Protein AF-A0A497FKE6-F1 (afdb_monomer_lite)

Foldseek 3Di:
DDDDDDPDDPDDPVVVVVVVVVVVVVPDPPDVDPLDVVLLVVLLVCQVVVFDDDPQKGKDWPVVSVVRDDPVSNVVSVVVLVVVQWDWDDDPTIIITHHDD

Radius of gyration: 17.53 Å; chains: 1; bounding box: 32×40×49 Å

Secondary structure (DSSP, 8-state):
-----------SHHHHHHHHHHHHHTTS--------HHHHHHHHHHHHHHSEEETTEEEEEHHHHHHHS-HHHHHHHHHHHHHTTEEEEE-SSEEEEEE--

pLDDT: mean 71.23, std 16.11, range [37.22, 88.56]

Sequence (101 aa):
MIKRYGVRGLSRGINELLRKALFELEKSPRRRVKINEGEIQKCIDFIFNIGSRLNDNIRIEKTELRAVFDDEVVKIALDRLRALNYTIRETKDFYYIIMRD

Structure (mmCIF, N/CA/C/O backbone):
data_AF-A0A497FKE6-F1
#
_entry.id   AF-A0A497FKE6-F1
#
loop_
_atom_site.group_PDB
_atom_site.id
_atom_site.type_symbol
_atom_site.label_atom_id
_atom_site.label_alt_id
_atom_site.label_comp_id
_atom_site.label_asym_id
_atom_site.label_entity_id
_atom_site.label_seq_id
_atom_site.pdbx_PDB_ins_code
_atom_site.Cartn_x
_atom_site.Cartn_y
_atom_site.Cartn_z
_atom_site.occupancy
_atom_site.B_iso_or_equiv
_atom_site.auth_seq_id
_atom_site.auth_comp_id
_atom_site.auth_asym_id
_atom_site.auth_atom_id
_atom_site.pdbx_PDB_model_num
ATOM 1 N N . MET A 1 1 ? 17.724 27.122 -28.213 1.00 37.22 1 MET A N 1
ATOM 2 C CA . MET A 1 1 ? 18.453 27.326 -26.940 1.00 37.22 1 MET A CA 1
ATOM 3 C C . MET A 1 1 ? 17.438 27.741 -25.876 1.00 37.22 1 MET A C 1
ATOM 5 O O . MET A 1 1 ? 17.076 28.907 -25.826 1.00 37.22 1 MET A O 1
ATOM 9 N N . ILE A 1 2 ? 16.882 26.800 -25.103 1.00 39.69 2 ILE A N 1
ATOM 10 C CA . ILE A 1 2 ? 15.849 27.105 -24.093 1.00 39.69 2 ILE A CA 1
ATOM 11 C C . ILE A 1 2 ? 16.519 27.122 -22.715 1.00 39.69 2 ILE A C 1
ATOM 13 O O . ILE A 1 2 ? 17.081 26.120 -22.273 1.00 39.69 2 ILE A O 1
ATOM 17 N N . LYS A 1 3 ? 16.520 28.300 -22.081 1.00 38.75 3 LYS A N 1
ATOM 18 C CA . LYS A 1 3 ? 17.117 28.574 -20.767 1.00 38.75 3 LYS A CA 1
ATOM 19 C C . LYS A 1 3 ? 16.278 27.929 -19.656 1.00 38.75 3 LYS A C 1
ATOM 21 O O . LYS A 1 3 ? 15.069 28.126 -19.595 1.00 38.75 3 LYS A O 1
ATOM 26 N N . ARG A 1 4 ? 16.943 27.190 -18.760 1.00 48.16 4 ARG A N 1
ATOM 27 C CA . ARG A 1 4 ? 16.384 26.671 -17.502 1.00 48.16 4 ARG A CA 1
ATOM 28 C C . ARG A 1 4 ? 16.206 27.826 -16.512 1.00 48.16 4 ARG A C 1
ATOM 30 O O . ARG A 1 4 ? 17.198 28.421 -16.100 1.00 48.16 4 ARG A O 1
ATOM 37 N N . TYR A 1 5 ? 14.972 28.102 -16.101 1.00 50.19 5 TYR A N 1
ATOM 38 C CA . TYR A 1 5 ? 14.695 28.902 -14.908 1.00 50.19 5 TYR A CA 1
ATOM 39 C C . TYR A 1 5 ? 14.554 27.952 -13.718 1.00 50.19 5 TYR A C 1
ATOM 41 O O . TYR A 1 5 ? 13.605 27.178 -13.629 1.00 50.19 5 TYR A O 1
ATOM 49 N N . GLY A 1 6 ? 15.550 27.972 -12.831 1.00 49.84 6 GLY A N 1
ATOM 50 C CA . GLY A 1 6 ? 15.482 27.294 -11.543 1.00 49.84 6 GLY A CA 1
ATOM 51 C C . GLY A 1 6 ? 14.546 28.050 -10.606 1.00 49.84 6 GLY A C 1
ATOM 52 O O . GLY A 1 6 ? 14.780 29.220 -10.311 1.00 49.84 6 GLY A O 1
ATOM 53 N N . VAL A 1 7 ? 13.505 27.379 -10.116 1.00 51.91 7 VAL A N 1
ATOM 54 C CA . VAL A 1 7 ? 12.614 27.923 -9.086 1.00 51.91 7 VAL A CA 1
ATOM 55 C C . VAL A 1 7 ? 13.238 27.644 -7.716 1.00 51.91 7 VAL A C 1
ATOM 57 O O . VAL A 1 7 ? 12.968 26.640 -7.066 1.00 51.91 7 VAL A O 1
ATOM 60 N N . ARG A 1 8 ? 14.139 28.536 -7.293 1.00 54.16 8 ARG A N 1
ATOM 61 C CA . ARG A 1 8 ? 14.553 28.704 -5.892 1.00 54.16 8 ARG A CA 1
ATOM 62 C C . ARG A 1 8 ? 13.574 29.691 -5.254 1.00 54.16 8 ARG A C 1
ATOM 64 O O . ARG A 1 8 ? 13.599 30.855 -5.638 1.00 54.16 8 ARG A O 1
ATOM 71 N N . GLY A 1 9 ? 12.756 29.266 -4.283 1.00 50.56 9 GLY A N 1
ATOM 72 C CA . GLY A 1 9 ? 12.032 30.245 -3.457 1.00 50.56 9 GLY A CA 1
ATOM 73 C C . GLY A 1 9 ? 10.718 29.864 -2.767 1.00 50.56 9 GLY A C 1
ATOM 74 O O . GLY A 1 9 ? 9.942 30.771 -2.502 1.00 50.56 9 GLY A O 1
ATOM 75 N N . LEU A 1 10 ? 10.442 28.600 -2.427 1.00 50.44 10 LEU A N 1
ATOM 76 C CA . LEU A 1 10 ? 9.308 28.251 -1.547 1.00 50.44 10 LEU A CA 1
ATOM 77 C C . LEU A 1 10 ? 9.829 27.676 -0.224 1.00 50.44 10 LEU A C 1
ATOM 79 O O . LEU A 1 10 ? 9.683 26.495 0.069 1.00 50.44 10 LEU A O 1
ATOM 83 N N . SER A 1 11 ? 10.500 28.521 0.563 1.00 58.53 11 SER A N 1
ATOM 84 C CA . SER A 1 11 ? 11.089 28.145 1.853 1.00 58.53 11 SER A CA 1
ATOM 85 C C . SER A 1 11 ? 10.364 28.813 3.024 1.00 58.53 11 SER A C 1
ATOM 87 O O . SER A 1 11 ? 10.153 30.022 3.031 1.00 58.53 11 SER A O 1
ATOM 89 N N . ARG A 1 12 ? 10.096 27.989 4.048 1.00 52.50 12 ARG A N 1
ATOM 90 C CA . ARG A 1 12 ? 9.662 28.264 5.437 1.00 52.50 12 ARG A CA 1
ATOM 91 C C . ARG A 1 12 ? 8.163 28.266 5.757 1.00 52.50 12 ARG A C 1
ATOM 93 O O . ARG A 1 12 ? 7.780 27.472 6.608 1.00 52.50 12 ARG A O 1
ATOM 100 N N . GLY A 1 13 ? 7.311 29.047 5.092 1.00 51.19 13 GLY A N 1
ATOM 101 C CA . GLY A 1 13 ? 5.905 29.194 5.528 1.00 51.19 13 GLY A CA 1
ATOM 102 C C . GLY A 1 13 ? 5.059 27.909 5.465 1.00 51.19 13 GLY A C 1
ATOM 103 O O . GLY A 1 13 ? 4.299 27.608 6.382 1.00 51.19 13 GLY A O 1
ATOM 104 N N . ILE A 1 14 ? 5.231 27.108 4.410 1.00 55.72 14 ILE A N 1
ATOM 105 C CA . ILE A 1 14 ? 4.433 25.888 4.183 1.00 55.72 14 ILE A CA 1
ATOM 106 C C . ILE A 1 14 ? 4.846 24.758 5.141 1.00 55.72 14 ILE A C 1
ATOM 108 O O . ILE A 1 14 ? 3.993 24.041 5.661 1.00 55.72 14 ILE A O 1
ATOM 112 N N . ASN A 1 15 ? 6.142 24.639 5.447 1.00 54.84 15 ASN A N 1
ATOM 113 C CA . ASN A 1 15 ? 6.637 23.607 6.365 1.00 54.84 15 ASN A CA 1
ATOM 114 C C . ASN A 1 15 ? 6.151 23.811 7.805 1.00 54.84 15 ASN A C 1
ATOM 116 O O . ASN A 1 15 ? 5.979 22.838 8.536 1.00 54.84 15 ASN A O 1
ATOM 120 N N . GLU A 1 16 ? 5.921 25.055 8.223 1.00 53.62 16 GLU A N 1
ATOM 121 C CA . GLU A 1 16 ? 5.446 25.350 9.577 1.00 53.62 16 GLU A CA 1
ATOM 122 C C . GLU A 1 16 ? 3.942 25.068 9.736 1.00 53.62 16 GLU A C 1
ATOM 124 O O . GLU A 1 16 ? 3.513 24.554 10.771 1.00 53.62 16 GLU A O 1
ATOM 129 N N . LEU A 1 17 ? 3.156 25.298 8.677 1.00 56.47 17 LEU A N 1
ATOM 130 C CA . LEU A 1 17 ? 1.740 24.920 8.619 1.00 56.47 17 LEU A CA 1
ATOM 131 C C . LEU A 1 17 ? 1.554 23.397 8.588 1.00 56.47 17 LEU A C 1
ATOM 133 O O . LEU A 1 17 ? 0.716 22.873 9.321 1.00 56.47 17 LEU A O 1
ATOM 137 N N . LEU A 1 18 ? 2.385 22.680 7.823 1.00 58.72 18 LEU A N 1
ATOM 138 C CA . LEU A 1 18 ? 2.387 21.214 7.812 1.00 58.72 18 LEU A CA 1
ATOM 139 C C . LEU A 1 18 ? 2.768 20.635 9.182 1.00 58.72 18 LEU A C 1
ATOM 141 O O . LEU A 1 18 ? 2.125 19.698 9.650 1.00 58.72 18 LEU A O 1
ATOM 145 N N . ARG A 1 19 ? 3.753 21.225 9.876 1.00 56.50 19 ARG A N 1
ATOM 146 C CA . ARG A 1 19 ? 4.138 20.788 11.230 1.00 56.50 19 ARG A CA 1
ATOM 147 C C . ARG A 1 19 ? 3.038 20.989 12.267 1.00 56.50 19 ARG A C 1
ATOM 149 O O . ARG A 1 19 ? 2.845 20.110 13.100 1.00 56.50 19 ARG A O 1
ATOM 156 N N . LYS A 1 20 ? 2.315 22.113 12.231 1.00 55.28 20 LYS A N 1
ATOM 157 C CA . LYS A 1 20 ? 1.196 22.338 13.161 1.00 55.28 20 LYS A CA 1
ATOM 158 C C . LYS A 1 20 ? 0.026 21.390 12.896 1.00 55.28 20 LYS A C 1
ATOM 160 O O . LYS A 1 20 ? -0.555 20.891 13.852 1.00 55.28 20 LYS A O 1
ATOM 165 N N . ALA A 1 21 ? -0.270 21.095 11.629 1.00 56.06 21 ALA A N 1
ATOM 166 C CA . ALA A 1 21 ? -1.298 20.119 11.269 1.00 56.06 21 ALA A CA 1
ATOM 167 C C . ALA A 1 21 ? -0.942 18.694 11.738 1.00 56.06 21 ALA A C 1
ATOM 169 O O . ALA A 1 21 ? -1.805 17.985 12.247 1.00 56.06 21 ALA A O 1
ATOM 170 N N . LEU A 1 22 ? 0.333 18.302 11.637 1.00 55.19 22 LEU A N 1
ATOM 171 C CA . LEU A 1 22 ? 0.827 17.014 12.140 1.00 55.19 22 LEU A CA 1
ATOM 172 C C . LEU A 1 22 ? 0.762 16.914 13.676 1.00 55.19 22 LEU A C 1
ATOM 174 O O . LEU A 1 22 ? 0.387 15.873 14.206 1.00 55.19 22 LEU A O 1
ATOM 178 N N . PHE A 1 23 ? 1.059 17.999 14.398 1.00 53.00 23 PHE A N 1
ATOM 179 C CA . PHE A 1 23 ? 1.088 17.990 15.866 1.00 53.00 23 PHE A CA 1
ATOM 180 C C . PHE A 1 23 ? -0.307 17.901 16.514 1.00 53.00 23 PHE A C 1
ATOM 182 O O . PHE A 1 23 ? -0.464 17.298 17.574 1.00 53.00 23 PHE A O 1
ATOM 189 N N . GLU A 1 24 ? -1.337 18.463 15.874 1.00 51.97 24 GLU A N 1
ATOM 19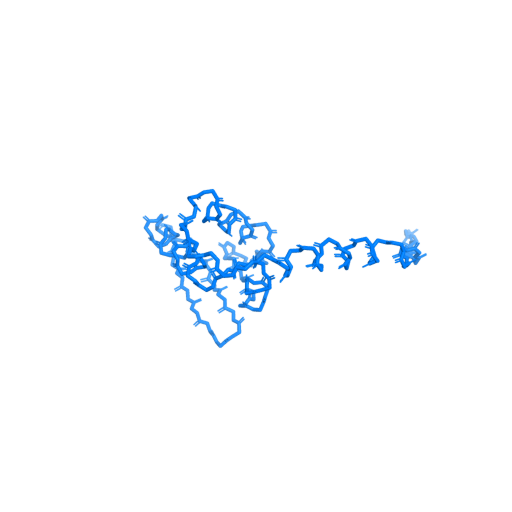0 C CA . GLU A 1 24 ? -2.728 18.341 16.344 1.00 51.97 24 GLU A CA 1
ATOM 191 C C . GLU A 1 24 ? -3.313 16.936 16.096 1.00 51.97 24 GLU A C 1
ATOM 193 O O . GLU A 1 24 ? -4.234 16.519 16.801 1.00 51.97 24 GLU A O 1
ATOM 198 N N . LEU A 1 25 ? -2.746 16.164 15.159 1.00 52.12 25 LEU A N 1
ATOM 199 C CA . LEU A 1 25 ? -3.108 14.760 14.926 1.00 52.12 25 LEU A CA 1
ATOM 200 C C . LEU A 1 25 ? -2.484 13.805 15.962 1.00 52.12 25 LEU A C 1
ATOM 202 O O . LEU A 1 25 ? -3.105 12.803 16.314 1.00 52.12 25 LEU A O 1
ATOM 206 N N . GLU A 1 26 ? -1.313 14.132 16.520 1.00 49.38 26 GLU A N 1
ATOM 207 C CA . GLU A 1 26 ? -0.626 13.307 17.533 1.00 49.38 26 GLU A CA 1
ATOM 208 C C . GLU A 1 26 ? -1.303 13.308 18.920 1.00 49.38 26 GLU A C 1
ATOM 210 O O . GLU A 1 26 ? -1.003 12.457 19.759 1.0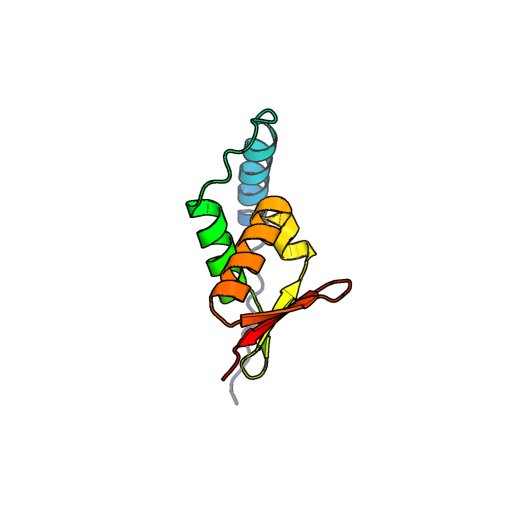0 49.38 26 GLU A O 1
ATOM 215 N N . LYS A 1 27 ? -2.237 14.231 19.189 1.00 45.41 27 LYS A N 1
ATOM 216 C CA . LYS A 1 27 ? -2.897 14.371 20.503 1.00 45.41 27 LYS A CA 1
ATOM 217 C C . LYS A 1 27 ? -4.223 13.625 20.662 1.00 45.41 27 LYS A C 1
ATOM 219 O O . LYS A 1 27 ? -4.879 13.788 21.692 1.00 45.41 27 LYS A O 1
ATOM 224 N N . SER A 1 28 ? -4.639 12.797 19.704 1.00 47.84 28 SER A N 1
ATOM 225 C CA . SER A 1 28 ? -5.834 11.967 19.902 1.00 47.84 28 SER A CA 1
ATOM 226 C C . SER A 1 28 ? -5.488 10.634 20.575 1.00 47.84 28 SER A C 1
ATOM 228 O O . SER A 1 28 ? -4.641 9.889 20.082 1.00 47.84 28 SER A O 1
ATOM 230 N N . PRO A 1 29 ? -6.134 10.299 21.710 1.00 46.50 29 PRO A N 1
ATOM 231 C CA . PRO A 1 29 ? -5.831 9.091 22.461 1.00 46.50 29 PRO A CA 1
ATOM 232 C C . PRO A 1 29 ? -6.169 7.870 21.613 1.00 46.50 29 PRO A C 1
ATOM 234 O O . PRO A 1 29 ? -7.180 7.881 20.914 1.00 46.50 29 PRO A O 1
ATOM 237 N N . ARG A 1 30 ? -5.329 6.829 21.723 1.00 51.16 30 ARG A N 1
ATOM 238 C CA . ARG A 1 30 ? -5.456 5.477 21.146 1.00 51.16 30 ARG A CA 1
ATOM 239 C C . ARG A 1 30 ? -6.903 4.961 21.192 1.00 51.16 30 ARG A C 1
ATOM 241 O O . ARG A 1 30 ? -7.284 4.184 22.066 1.00 51.16 30 ARG A O 1
ATOM 248 N N . ARG A 1 31 ? -7.730 5.401 20.248 1.00 44.50 31 ARG A N 1
ATOM 249 C CA . ARG A 1 31 ? -9.059 4.867 19.984 1.00 44.50 31 ARG A CA 1
ATOM 250 C C . ARG A 1 31 ? -8.811 3.652 19.122 1.00 44.50 31 ARG A C 1
ATOM 252 O O . ARG A 1 31 ? -8.196 3.786 18.073 1.00 44.50 31 ARG A O 1
ATOM 259 N N . ARG A 1 32 ? -9.268 2.482 19.578 1.00 46.31 32 ARG A N 1
ATOM 260 C CA . ARG A 1 32 ? -9.370 1.272 18.753 1.00 46.31 32 ARG A CA 1
ATOM 261 C C . ARG A 1 32 ? -9.956 1.688 17.407 1.00 46.31 32 ARG A C 1
ATOM 263 O O . ARG A 1 32 ? -11.134 2.044 17.342 1.00 46.31 32 ARG A O 1
ATOM 270 N N . VAL A 1 33 ? -9.100 1.756 16.392 1.00 50.44 33 VAL A N 1
ATOM 271 C CA . VAL A 1 33 ? -9.455 2.262 15.074 1.00 50.44 33 VAL A CA 1
ATOM 272 C C . VAL A 1 33 ? -10.409 1.226 14.509 1.00 50.44 33 VAL A C 1
ATOM 274 O O . VAL A 1 33 ? -10.008 0.122 14.159 1.00 50.44 33 VAL A O 1
ATOM 277 N N . LYS A 1 34 ? -11.709 1.539 14.485 1.00 51.06 34 LYS A N 1
ATOM 278 C CA . LYS A 1 34 ? -12.602 0.883 13.532 1.00 51.06 34 LYS A CA 1
ATOM 279 C C . LYS A 1 34 ? -11.973 1.174 12.181 1.00 51.06 34 LYS A C 1
ATOM 281 O O . LYS A 1 34 ? -12.003 2.326 11.755 1.00 51.06 34 LYS A O 1
ATOM 286 N N . ILE A 1 35 ? -11.328 0.172 11.594 1.00 58.75 35 ILE A N 1
ATOM 287 C CA . ILE A 1 35 ? -10.686 0.290 10.291 1.00 58.75 35 ILE A CA 1
ATOM 288 C C . ILE A 1 35 ? -11.754 0.813 9.340 1.00 58.75 35 ILE A C 1
ATOM 290 O O . ILE A 1 35 ? -12.757 0.149 9.082 1.00 58.75 35 ILE A O 1
ATOM 294 N N . ASN A 1 36 ? -11.594 2.064 8.931 1.00 71.62 36 ASN A N 1
ATOM 295 C CA . ASN A 1 36 ? -12.613 2.770 8.187 1.00 71.62 36 ASN A CA 1
ATOM 296 C C . ASN A 1 36 ? -12.394 2.427 6.713 1.00 71.62 36 ASN A C 1
ATOM 298 O O . ASN A 1 36 ? -11.290 2.615 6.205 1.00 71.62 36 ASN A O 1
ATOM 302 N N . GLU A 1 37 ? -13.409 1.920 6.012 1.00 73.62 37 GLU A N 1
ATOM 303 C CA . GLU A 1 37 ? -13.253 1.529 4.601 1.00 73.62 37 GLU A CA 1
ATOM 304 C C . GLU A 1 37 ? -12.765 2.684 3.719 1.00 73.62 37 GLU A C 1
ATOM 306 O O . GLU A 1 37 ? -12.014 2.465 2.770 1.00 73.62 37 GLU A O 1
ATOM 311 N N . GLY A 1 38 ? -13.110 3.922 4.087 1.00 78.44 38 GLY A N 1
ATOM 312 C CA . GLY A 1 38 ? -12.592 5.121 3.433 1.00 78.44 38 GLY A CA 1
ATOM 313 C C . GLY A 1 38 ? -11.078 5.305 3.582 1.00 78.44 38 GLY A C 1
ATOM 314 O O . GLY A 1 38 ? -10.440 5.792 2.657 1.00 78.44 38 GLY A O 1
ATOM 315 N N . GLU A 1 39 ? -10.478 4.887 4.700 1.00 80.62 39 GLU A N 1
ATOM 316 C CA . GLU A 1 39 ? -9.023 4.960 4.907 1.00 80.62 39 GLU A CA 1
ATOM 317 C C . GLU A 1 39 ? -8.289 3.897 4.084 1.00 80.62 39 GLU A C 1
ATOM 319 O O . GLU A 1 39 ? -7.243 4.180 3.504 1.00 80.62 39 GLU A O 1
ATOM 324 N N . ILE A 1 40 ? -8.876 2.703 3.946 1.00 83.00 40 ILE A N 1
ATOM 325 C CA . ILE A 1 40 ? -8.352 1.662 3.050 1.00 83.00 40 ILE A CA 1
ATOM 326 C C . ILE A 1 40 ? -8.371 2.164 1.604 1.00 83.00 40 ILE A C 1
ATOM 328 O O . ILE A 1 40 ? -7.376 2.026 0.895 1.00 83.00 40 ILE A O 1
ATOM 332 N N . GLN A 1 41 ? -9.476 2.780 1.174 1.00 80.31 41 GLN A N 1
ATOM 333 C CA . GLN A 1 41 ? -9.583 3.326 -0.177 1.00 80.31 41 GLN A CA 1
ATOM 334 C C . GLN A 1 41 ? -8.561 4.444 -0.412 1.00 80.31 41 GLN A C 1
ATOM 336 O O . GLN A 1 41 ? -7.822 4.389 -1.388 1.00 80.31 41 GLN A O 1
ATOM 341 N N . LYS A 1 42 ? -8.417 5.388 0.527 1.00 84.56 42 LYS A N 1
ATOM 342 C CA . LYS A 1 42 ? -7.369 6.420 0.457 1.00 84.56 42 LYS A CA 1
ATOM 343 C C . LYS A 1 42 ? -5.964 5.829 0.382 1.00 84.56 42 LYS A C 1
ATOM 345 O O . LYS A 1 42 ? -5.133 6.378 -0.330 1.00 84.56 42 LYS A O 1
ATOM 350 N N . CYS A 1 43 ? -5.691 4.736 1.095 1.00 85.25 43 CYS A N 1
ATOM 351 C CA . CYS A 1 43 ? -4.404 4.049 1.024 1.00 85.25 43 CYS A CA 1
ATOM 352 C C . CYS A 1 43 ? -4.159 3.478 -0.379 1.00 85.25 43 CYS A C 1
ATOM 354 O O . CYS A 1 43 ? -3.090 3.688 -0.947 1.00 85.25 43 CYS A O 1
ATOM 356 N N . ILE A 1 44 ? -5.167 2.840 -0.979 1.00 84.62 44 ILE A N 1
ATOM 357 C CA . ILE A 1 44 ? -5.104 2.347 -2.361 1.00 84.62 44 ILE A CA 1
ATOM 358 C C . ILE A 1 44 ? -4.858 3.506 -3.337 1.00 84.62 44 ILE A C 1
ATOM 360 O O . ILE A 1 44 ? -3.923 3.450 -4.134 1.00 84.62 44 ILE A O 1
ATOM 364 N N . ASP A 1 45 ? -5.636 4.584 -3.245 1.00 85.25 45 ASP A N 1
ATOM 365 C CA . ASP A 1 45 ? -5.454 5.779 -4.071 1.00 85.25 45 ASP A CA 1
ATOM 366 C C . ASP A 1 45 ? -4.062 6.399 -3.888 1.00 85.25 45 ASP A C 1
ATOM 368 O O . ASP A 1 45 ? -3.417 6.788 -4.861 1.00 85.25 45 ASP A O 1
ATOM 372 N N . PHE A 1 46 ? -3.555 6.459 -2.656 1.00 83.44 46 PHE A N 1
ATOM 373 C CA . PHE A 1 46 ? -2.218 6.967 -2.360 1.00 83.44 46 PHE A CA 1
ATOM 374 C C . PHE A 1 46 ? -1.133 6.119 -3.025 1.00 83.44 46 PHE A C 1
ATOM 376 O O . PHE A 1 46 ? -0.215 6.663 -3.636 1.00 83.44 46 PHE A O 1
ATOM 383 N N . ILE A 1 47 ? -1.271 4.793 -2.983 1.00 84.88 47 ILE A N 1
ATOM 384 C CA . ILE A 1 47 ? -0.369 3.863 -3.665 1.00 84.88 47 ILE A CA 1
ATOM 385 C C . ILE A 1 47 ? -0.338 4.133 -5.175 1.00 84.88 47 ILE A C 1
ATOM 387 O O . ILE A 1 47 ? 0.743 4.186 -5.760 1.00 84.88 47 ILE A O 1
ATOM 391 N N . PHE A 1 48 ? -1.497 4.342 -5.805 1.00 81.19 48 PHE A N 1
ATOM 392 C CA . PHE A 1 48 ? -1.582 4.626 -7.241 1.00 81.19 48 PHE A CA 1
ATOM 393 C C . PHE A 1 48 ? -1.081 6.026 -7.630 1.00 81.19 48 PHE A C 1
ATOM 395 O O . PHE A 1 48 ? -0.615 6.199 -8.759 1.00 81.19 48 PHE A O 1
ATOM 402 N N . ASN A 1 49 ? -1.181 7.007 -6.726 1.00 77.81 49 ASN A N 1
ATOM 403 C CA . ASN A 1 49 ? -0.770 8.393 -6.968 1.00 77.81 49 ASN A CA 1
ATOM 404 C C . ASN A 1 49 ? 0.721 8.645 -6.702 1.00 77.81 49 ASN A C 1
ATOM 406 O O . ASN A 1 49 ? 1.365 9.347 -7.478 1.00 77.81 49 ASN A O 1
ATOM 410 N N . ILE A 1 50 ? 1.265 8.106 -5.607 1.00 72.44 50 ILE A N 1
ATOM 411 C CA . ILE A 1 50 ? 2.656 8.336 -5.176 1.00 72.44 50 ILE A CA 1
ATOM 412 C C . ILE A 1 50 ? 3.595 7.246 -5.682 1.00 72.44 50 ILE A C 1
ATOM 414 O O . ILE A 1 50 ? 4.781 7.494 -5.910 1.00 72.44 50 ILE A O 1
ATOM 418 N N . GLY A 1 51 ? 3.082 6.032 -5.881 1.00 69.81 51 GLY A N 1
ATOM 419 C CA . GLY A 1 51 ? 3.891 4.931 -6.363 1.00 69.81 51 GLY A CA 1
ATOM 420 C C . GLY A 1 51 ? 4.538 5.260 -7.710 1.00 69.81 51 GLY A C 1
ATOM 421 O O . GLY A 1 51 ? 3.885 5.668 -8.671 1.00 69.81 51 GLY A O 1
ATOM 422 N N . SER A 1 52 ? 5.853 5.068 -7.786 1.00 71.50 52 SER A N 1
ATOM 423 C CA . SER A 1 52 ? 6.608 5.261 -9.020 1.00 71.50 52 SER A CA 1
ATOM 424 C C . SER A 1 52 ? 6.172 4.217 -10.042 1.00 71.50 52 SER A C 1
ATOM 426 O O . SER A 1 52 ? 6.400 3.020 -9.841 1.00 71.50 52 SER A O 1
ATOM 428 N N . ARG A 1 53 ? 5.558 4.671 -11.140 1.00 70.19 53 ARG A N 1
ATOM 429 C CA . ARG A 1 53 ? 5.199 3.816 -12.275 1.00 70.19 53 ARG A CA 1
ATOM 430 C C . ARG A 1 53 ? 6.460 3.432 -13.049 1.00 70.19 53 ARG A C 1
ATOM 432 O O . ARG A 1 53 ? 7.147 4.289 -13.597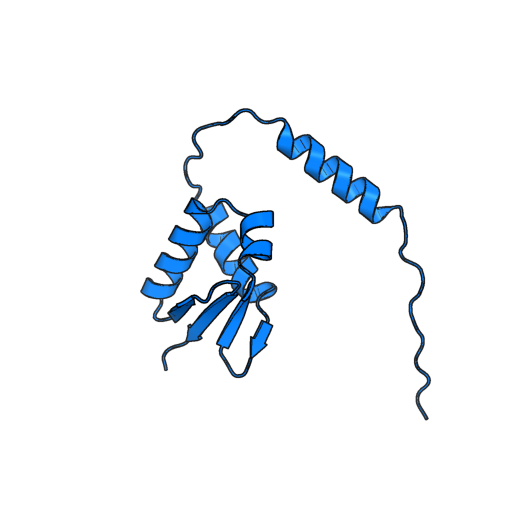 1.00 70.19 53 ARG A O 1
ATOM 439 N N . LEU A 1 54 ? 6.761 2.142 -13.086 1.00 64.38 54 LEU A N 1
ATOM 440 C CA . LEU A 1 54 ? 7.871 1.529 -13.809 1.00 64.38 54 LEU A CA 1
ATOM 441 C C . LEU A 1 54 ? 7.290 0.473 -14.745 1.00 64.38 54 LEU A C 1
ATOM 443 O O . LEU A 1 54 ? 6.993 -0.624 -14.277 1.00 64.38 54 LEU A O 1
ATOM 447 N N . ASN A 1 55 ? 7.148 0.797 -16.036 1.00 60.47 55 ASN A N 1
ATOM 448 C CA . ASN A 1 55 ? 6.705 -0.138 -17.083 1.00 60.47 55 ASN A CA 1
ATOM 449 C C . ASN A 1 55 ? 5.530 -1.020 -16.606 1.00 60.47 55 ASN A C 1
ATOM 451 O O . ASN A 1 55 ? 5.703 -2.220 -16.408 1.00 60.47 55 ASN A O 1
ATOM 455 N N . ASP A 1 56 ? 4.401 -0.378 -16.285 1.00 66.25 56 ASP A N 1
ATOM 456 C CA . ASP A 1 56 ? 3.146 -1.000 -15.810 1.00 66.25 56 ASP A CA 1
ATOM 457 C C . ASP A 1 56 ? 3.129 -1.533 -14.366 1.00 66.25 56 ASP A C 1
ATOM 459 O O . ASP A 1 56 ? 2.090 -1.957 -13.862 1.00 66.25 56 ASP A O 1
ATOM 463 N N . ASN A 1 57 ? 4.242 -1.408 -13.642 1.00 78.25 57 ASN A N 1
ATOM 464 C CA . ASN A 1 57 ? 4.331 -1.753 -12.224 1.00 78.25 57 ASN A CA 1
ATOM 465 C C . ASN A 1 57 ? 4.376 -0.503 -11.350 1.00 78.25 57 ASN A C 1
ATOM 467 O O . ASN A 1 57 ? 4.944 0.520 -11.727 1.00 78.25 57 ASN A O 1
ATOM 471 N N . ILE A 1 58 ? 3.837 -0.597 -10.143 1.00 83.12 58 ILE A N 1
ATOM 472 C CA . ILE A 1 58 ? 3.849 0.480 -9.158 1.00 83.12 58 ILE A CA 1
ATOM 473 C C . ILE A 1 58 ? 4.815 0.094 -8.050 1.00 83.12 58 ILE A C 1
ATOM 475 O O . ILE A 1 58 ? 4.649 -0.937 -7.400 1.00 83.12 58 ILE A O 1
ATOM 479 N N . ARG A 1 59 ? 5.832 0.927 -7.826 1.00 87.12 59 ARG A N 1
ATOM 480 C CA . ARG A 1 59 ? 6.764 0.776 -6.707 1.00 87.12 59 ARG A CA 1
ATOM 481 C C . ARG A 1 59 ? 6.496 1.847 -5.660 1.00 87.12 59 ARG A C 1
ATOM 483 O O . ARG A 1 59 ? 6.574 3.031 -5.976 1.00 87.12 59 ARG A O 1
ATOM 490 N N . ILE A 1 60 ? 6.275 1.440 -4.416 1.00 85.62 60 ILE A N 1
ATOM 491 C CA . ILE A 1 60 ? 6.098 2.351 -3.281 1.00 85.62 60 ILE A CA 1
ATOM 492 C C . ILE A 1 60 ? 6.993 1.952 -2.108 1.00 85.62 60 ILE A C 1
ATOM 494 O O . ILE A 1 60 ? 7.199 0.767 -1.846 1.00 85.62 60 ILE A O 1
ATOM 498 N N . GLU A 1 61 ? 7.554 2.939 -1.414 1.00 86.31 61 GLU A N 1
ATOM 499 C CA . GLU A 1 61 ? 8.366 2.720 -0.217 1.00 86.31 61 GLU A CA 1
ATOM 500 C C . GLU A 1 61 ? 7.488 2.391 0.994 1.00 86.31 61 GLU A C 1
ATOM 502 O O . GLU A 1 61 ? 6.444 3.004 1.227 1.00 86.31 61 GLU A O 1
ATOM 507 N N . LYS A 1 62 ? 7.927 1.426 1.808 1.00 87.62 62 LYS A N 1
ATOM 508 C CA . LYS A 1 62 ? 7.225 1.044 3.043 1.00 87.62 62 LYS A CA 1
ATOM 509 C C . LYS A 1 62 ? 7.184 2.199 4.048 1.00 87.62 62 LYS A C 1
ATOM 511 O O . LYS A 1 62 ? 6.218 2.324 4.794 1.00 87.62 62 LYS A O 1
ATOM 516 N N . THR A 1 63 ? 8.224 3.030 4.069 1.00 84.50 63 THR A N 1
ATOM 517 C CA . THR A 1 63 ? 8.344 4.218 4.926 1.00 84.50 63 THR A CA 1
ATOM 518 C C . THR A 1 63 ? 7.307 5.281 4.579 1.00 84.50 63 THR A C 1
ATOM 520 O O . THR A 1 63 ? 6.662 5.790 5.487 1.00 84.50 63 THR A O 1
ATOM 523 N N . GLU A 1 64 ? 7.091 5.554 3.290 1.00 82.25 64 GLU A N 1
ATOM 524 C CA . GLU A 1 64 ? 6.066 6.494 2.805 1.00 82.25 64 GLU A CA 1
ATOM 525 C C . GLU A 1 64 ? 4.661 6.047 3.229 1.00 82.25 64 GLU A C 1
ATOM 527 O O . GLU A 1 64 ? 3.869 6.847 3.720 1.00 82.25 64 GLU A O 1
ATOM 532 N N . LEU A 1 65 ? 4.361 4.747 3.116 1.00 83.12 65 LEU A N 1
ATOM 533 C CA . LEU A 1 65 ? 3.072 4.206 3.553 1.00 83.12 65 LEU A CA 1
ATOM 534 C C . LEU A 1 65 ? 2.889 4.285 5.065 1.00 83.12 65 LEU A C 1
ATOM 536 O O . LEU A 1 65 ? 1.836 4.714 5.522 1.00 83.12 65 LEU A O 1
ATOM 540 N N . ARG A 1 66 ? 3.914 3.916 5.839 1.00 82.25 66 ARG A N 1
ATOM 541 C CA . ARG A 1 66 ? 3.876 3.958 7.309 1.00 82.25 66 ARG A CA 1
ATOM 542 C C . ARG A 1 66 ? 3.884 5.371 7.887 1.00 82.25 66 ARG A C 1
ATOM 544 O O . ARG A 1 66 ? 3.497 5.551 9.035 1.00 82.25 66 ARG A O 1
ATOM 551 N N . ALA A 1 67 ? 4.331 6.365 7.121 1.00 80.50 67 ALA A N 1
ATOM 552 C CA . ALA A 1 67 ? 4.259 7.765 7.524 1.00 80.50 67 ALA A CA 1
ATOM 553 C C . ALA A 1 67 ? 2.823 8.312 7.488 1.00 80.50 67 ALA A C 1
ATOM 555 O O . ALA A 1 67 ? 2.537 9.298 8.164 1.00 80.50 67 ALA A O 1
ATOM 556 N N . VAL A 1 68 ? 1.936 7.693 6.698 1.00 81.12 68 VAL A N 1
ATOM 557 C CA . VAL A 1 68 ? 0.575 8.193 6.445 1.00 81.12 68 VAL A CA 1
ATOM 558 C C . VAL A 1 68 ? -0.507 7.245 6.972 1.00 81.12 68 VAL A C 1
ATOM 560 O O . VAL A 1 68 ? -1.545 7.715 7.428 1.00 81.12 68 VAL A O 1
ATOM 563 N N . PHE A 1 69 ? -0.279 5.930 6.939 1.00 84.44 69 PHE A N 1
ATOM 564 C CA . PHE A 1 69 ? -1.270 4.907 7.276 1.00 84.44 69 PHE A CA 1
ATOM 565 C C . PHE A 1 69 ? -0.728 3.896 8.295 1.00 84.44 69 PHE A C 1
ATOM 567 O O . PHE A 1 69 ? 0.444 3.519 8.256 1.00 84.44 69 PHE A O 1
ATOM 574 N N . ASP A 1 70 ? -1.610 3.389 9.160 1.00 84.81 70 ASP A N 1
ATOM 575 C CA . ASP A 1 70 ? -1.313 2.264 10.050 1.00 84.81 70 ASP A CA 1
ATOM 576 C C . ASP A 1 70 ? -0.983 0.984 9.263 1.00 84.81 70 ASP A C 1
ATOM 578 O O . ASP A 1 70 ? -1.604 0.685 8.238 1.00 84.81 70 ASP A O 1
ATOM 582 N N . ASP A 1 71 ? -0.071 0.160 9.794 1.00 83.81 71 ASP A N 1
ATOM 583 C CA . ASP A 1 71 ? 0.310 -1.132 9.197 1.00 83.81 71 ASP A CA 1
ATOM 584 C C . ASP A 1 71 ? -0.904 -2.042 8.923 1.00 83.81 71 ASP A C 1
ATOM 586 O O . ASP A 1 71 ? -0.916 -2.786 7.941 1.00 83.81 71 ASP A O 1
ATOM 590 N N . GLU A 1 72 ? -1.946 -1.971 9.756 1.00 85.06 72 GLU A N 1
ATOM 591 C CA . GLU A 1 72 ? -3.174 -2.751 9.574 1.00 85.06 72 GLU A CA 1
ATOM 592 C C . GLU A 1 72 ? -3.979 -2.290 8.345 1.00 85.06 72 GLU A C 1
ATOM 594 O O . GLU A 1 72 ? -4.435 -3.122 7.557 1.00 85.06 72 GLU A O 1
ATOM 599 N N . VAL A 1 73 ? -4.075 -0.973 8.118 1.00 83.69 73 VAL A N 1
ATOM 600 C CA . VAL A 1 73 ? -4.729 -0.386 6.934 1.00 83.69 73 VAL A CA 1
ATOM 601 C C . VAL A 1 73 ? -3.945 -0.731 5.673 1.00 83.69 73 VAL A C 1
ATOM 603 O O . VAL A 1 73 ? -4.540 -1.174 4.691 1.00 83.69 73 VAL A O 1
ATOM 606 N N . VAL A 1 74 ? -2.614 -0.602 5.714 1.00 86.38 74 VAL A N 1
ATOM 607 C CA . VAL A 1 74 ? -1.733 -0.964 4.593 1.00 86.38 74 VAL A CA 1
ATOM 608 C C . VAL A 1 74 ? -1.905 -2.439 4.241 1.00 86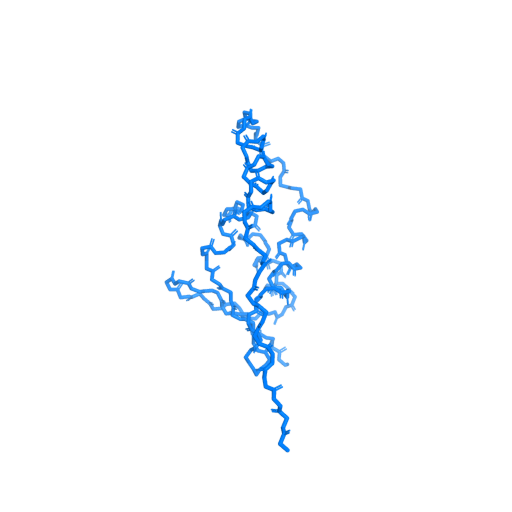.38 74 VAL A C 1
ATOM 610 O O . VAL A 1 74 ? -2.081 -2.780 3.073 1.00 86.38 74 VAL A O 1
ATOM 613 N N . LYS A 1 75 ? -1.919 -3.327 5.240 1.00 88.38 75 LYS A N 1
ATOM 614 C CA . LYS A 1 75 ? -2.112 -4.763 5.019 1.00 88.38 75 LYS A CA 1
ATOM 615 C C . LYS A 1 75 ? -3.443 -5.058 4.324 1.00 88.38 75 LYS A C 1
ATOM 617 O O . LYS A 1 75 ? -3.458 -5.833 3.372 1.00 88.38 75 LYS A O 1
ATOM 622 N N . ILE A 1 76 ? -4.536 -4.432 4.760 1.00 87.56 76 ILE A N 1
ATOM 623 C CA . ILE A 1 76 ? -5.863 -4.639 4.160 1.00 87.56 76 ILE A CA 1
ATOM 624 C C . ILE A 1 76 ? -5.942 -4.034 2.753 1.00 87.56 76 ILE A C 1
ATOM 626 O O . ILE A 1 76 ? -6.524 -4.646 1.860 1.00 87.56 76 ILE A O 1
ATOM 630 N N . ALA A 1 77 ? -5.332 -2.870 2.524 1.00 87.62 77 ALA A N 1
ATOM 631 C CA . ALA A 1 77 ? -5.252 -2.256 1.200 1.00 87.62 77 ALA A CA 1
ATOM 632 C C . ALA A 1 77 ? -4.507 -3.157 0.202 1.00 87.62 77 ALA A C 1
ATOM 634 O O . ALA A 1 77 ? -4.989 -3.391 -0.907 1.00 87.62 77 ALA A O 1
ATOM 635 N N . LEU A 1 78 ? -3.370 -3.725 0.613 1.00 88.56 78 LEU A N 1
ATOM 636 C CA . LEU A 1 78 ? -2.626 -4.693 -0.191 1.00 88.56 78 LEU A CA 1
ATOM 637 C C . LEU A 1 78 ? -3.443 -5.976 -0.421 1.00 88.56 78 LEU A C 1
ATOM 639 O O . LEU A 1 78 ? -3.453 -6.507 -1.527 1.00 88.56 78 LEU A O 1
ATOM 643 N N . ASP A 1 79 ? -4.171 -6.472 0.577 1.00 88.56 79 ASP A N 1
ATOM 644 C CA . ASP A 1 79 ? -5.019 -7.656 0.401 1.00 88.56 79 ASP A CA 1
ATOM 645 C C . ASP A 1 79 ? -6.152 -7.413 -0.615 1.00 88.56 79 ASP A C 1
ATOM 647 O O . ASP A 1 79 ? -6.370 -8.226 -1.514 1.00 88.56 79 ASP A O 1
ATOM 651 N N . ARG A 1 80 ? -6.786 -6.231 -0.580 1.00 86.50 80 ARG A N 1
ATOM 652 C CA . ARG A 1 80 ? -7.759 -5.815 -1.606 1.00 86.50 80 ARG A CA 1
ATOM 653 C C . ARG A 1 80 ? -7.143 -5.753 -2.997 1.00 86.50 80 ARG A C 1
ATOM 655 O O . ARG A 1 80 ? -7.749 -6.231 -3.948 1.00 86.50 80 ARG A O 1
ATOM 662 N N . LEU A 1 81 ? -5.938 -5.206 -3.127 1.00 86.12 81 LEU A N 1
ATOM 663 C CA . LEU A 1 81 ? -5.224 -5.189 -4.405 1.00 86.12 81 LEU A CA 1
ATOM 664 C C . LEU A 1 81 ? -4.963 -6.615 -4.926 1.00 86.12 81 LEU A C 1
ATOM 666 O O . LEU A 1 81 ? -5.142 -6.863 -6.116 1.00 86.12 81 LEU A O 1
ATOM 670 N N . ARG A 1 82 ? -4.641 -7.579 -4.051 1.00 86.44 82 ARG A N 1
ATOM 671 C CA . ARG A 1 82 ? -4.527 -8.998 -4.442 1.00 86.44 82 ARG A CA 1
ATOM 672 C C . ARG A 1 82 ? -5.851 -9.572 -4.941 1.00 86.44 82 ARG A C 1
ATOM 674 O O . ARG A 1 82 ? -5.851 -10.287 -5.940 1.00 86.44 82 ARG A O 1
ATOM 681 N N . ALA A 1 83 ? -6.965 -9.241 -4.286 1.00 86.50 83 ALA A N 1
ATOM 682 C CA . ALA A 1 83 ? -8.302 -9.652 -4.718 1.00 86.50 83 ALA A CA 1
ATOM 683 C C . ALA A 1 83 ? -8.703 -9.042 -6.077 1.00 86.50 83 ALA A C 1
ATOM 685 O O . ALA A 1 83 ? -9.464 -9.646 -6.825 1.00 86.50 83 ALA A O 1
ATOM 686 N N . LEU A 1 84 ? -8.148 -7.875 -6.418 1.00 83.25 84 LEU A N 1
ATOM 687 C CA . LEU A 1 84 ? -8.323 -7.188 -7.702 1.00 83.25 84 LEU A CA 1
ATOM 688 C C . LEU A 1 84 ? -7.336 -7.660 -8.792 1.00 83.25 84 LEU A C 1
ATOM 690 O O . LEU A 1 84 ? -7.109 -6.936 -9.756 1.00 83.25 84 LEU A O 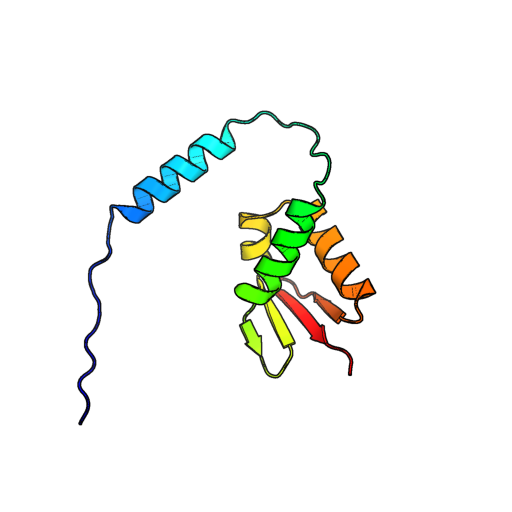1
ATOM 694 N N . ASN A 1 85 ? -6.745 -8.852 -8.655 1.00 83.06 85 ASN A N 1
ATOM 695 C CA . ASN A 1 85 ? -5.763 -9.441 -9.582 1.00 83.06 85 ASN A CA 1
ATOM 696 C C . ASN A 1 85 ? -4.401 -8.729 -9.683 1.00 83.06 85 ASN A C 1
ATOM 698 O O . ASN A 1 85 ? -3.602 -9.048 -10.567 1.00 83.06 85 ASN A O 1
ATOM 702 N N . TYR A 1 86 ? -4.048 -7.851 -8.744 1.00 85.44 86 TYR A N 1
ATOM 703 C CA . TYR A 1 86 ? -2.680 -7.341 -8.672 1.00 85.44 86 TYR A CA 1
ATOM 704 C C . TYR A 1 86 ? -1.760 -8.324 -7.940 1.00 85.44 86 TYR A C 1
ATOM 706 O O . TYR A 1 86 ? -2.051 -8.820 -6.851 1.00 85.44 86 TYR A O 1
ATOM 714 N N . THR A 1 87 ? -0.585 -8.580 -8.506 1.00 85.81 87 THR A N 1
ATOM 715 C CA . T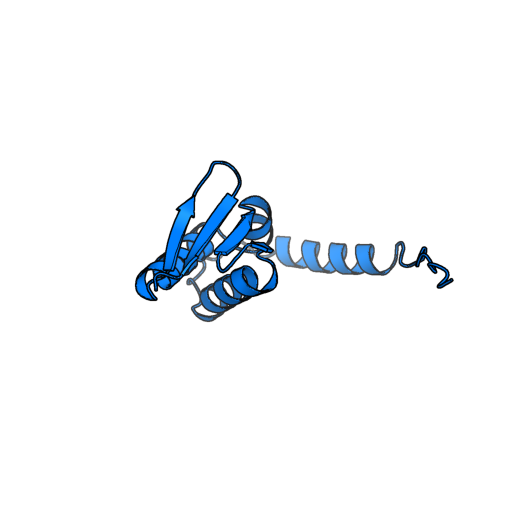HR A 1 87 ? 0.495 -9.296 -7.826 1.00 85.81 87 THR A CA 1
ATOM 716 C C . THR A 1 87 ? 1.295 -8.320 -6.978 1.00 85.81 87 THR A C 1
ATOM 718 O O . THR A 1 87 ? 1.865 -7.362 -7.490 1.00 85.81 87 THR A O 1
ATOM 721 N N . ILE A 1 88 ? 1.388 -8.591 -5.678 1.00 88.06 88 ILE A N 1
ATOM 722 C CA . ILE A 1 88 ? 2.145 -7.755 -4.742 1.00 88.06 88 ILE A CA 1
ATOM 723 C C . ILE A 1 88 ? 3.404 -8.495 -4.321 1.00 88.06 88 ILE A C 1
ATOM 725 O O . ILE A 1 88 ? 3.323 -9.521 -3.644 1.00 88.06 88 ILE A O 1
ATOM 729 N N . ARG A 1 89 ? 4.567 -7.965 -4.698 1.00 87.75 89 ARG A N 1
ATOM 730 C CA . ARG A 1 89 ? 5.871 -8.424 -4.213 1.00 87.75 89 ARG A CA 1
ATOM 731 C C . ARG A 1 89 ? 6.393 -7.441 -3.184 1.00 87.75 89 ARG A C 1
ATOM 733 O O . ARG A 1 89 ? 6.436 -6.241 -3.436 1.00 87.75 89 ARG A O 1
ATOM 740 N N . GLU A 1 90 ? 6.821 -7.944 -2.040 1.00 88.00 90 GLU A N 1
ATOM 741 C CA . GLU A 1 90 ? 7.486 -7.121 -1.038 1.00 88.00 90 GLU A CA 1
ATOM 742 C C . GLU A 1 90 ? 8.993 -7.361 -1.050 1.00 88.00 90 GLU A C 1
ATOM 744 O O . GLU A 1 90 ? 9.466 -8.483 -1.226 1.00 88.00 90 GLU A O 1
ATOM 749 N N . THR A 1 91 ? 9.749 -6.292 -0.845 1.00 88.06 91 THR A N 1
ATOM 750 C CA . THR A 1 91 ? 11.159 -6.356 -0.469 1.00 88.06 91 THR A CA 1
ATOM 751 C C . THR A 1 91 ? 11.330 -5.741 0.916 1.00 88.06 91 THR A C 1
ATOM 753 O O . THR A 1 91 ? 10.352 -5.411 1.593 1.00 88.06 91 THR A O 1
ATOM 756 N N . LYS A 1 92 ? 12.576 -5.597 1.376 1.00 86.69 92 LYS A N 1
ATOM 757 C CA . LYS A 1 92 ? 12.867 -4.978 2.672 1.00 86.69 92 LYS A CA 1
ATOM 758 C C . LYS A 1 92 ? 12.267 -3.571 2.783 1.00 86.69 92 LYS A C 1
ATOM 760 O O . LYS A 1 92 ? 11.622 -3.279 3.783 1.00 86.69 92 LYS A O 1
ATOM 765 N N . ASP A 1 93 ? 12.422 -2.762 1.738 1.00 87.31 93 ASP A N 1
ATOM 766 C CA . ASP A 1 93 ? 12.105 -1.330 1.777 1.00 87.31 93 ASP A CA 1
ATOM 767 C C . ASP A 1 93 ? 10.922 -0.940 0.875 1.00 87.31 93 ASP A C 1
ATOM 769 O O . ASP A 1 93 ? 10.350 0.134 1.046 1.00 87.31 93 ASP A O 1
ATOM 773 N N . PHE A 1 94 ? 10.500 -1.813 -0.050 1.00 86.56 94 PHE A N 1
ATOM 774 C CA . PHE A 1 94 ? 9.501 -1.477 -1.069 1.00 86.56 94 PHE A CA 1
ATOM 775 C C . PHE A 1 94 ? 8.372 -2.507 -1.177 1.00 86.56 94 PHE A C 1
ATOM 777 O O . PHE A 1 94 ? 8.568 -3.704 -0.953 1.00 86.56 94 PHE A O 1
ATOM 784 N N . TYR A 1 95 ? 7.205 -2.037 -1.611 1.00 87.88 95 TYR A N 1
ATOM 785 C CA . TYR A 1 95 ? 6.170 -2.855 -2.233 1.00 87.88 95 TYR A CA 1
ATOM 786 C C . TYR A 1 95 ? 6.162 -2.614 -3.742 1.00 87.88 95 TYR A C 1
ATOM 788 O O . TYR A 1 95 ? 6.221 -1.476 -4.208 1.00 87.88 95 TYR A O 1
ATOM 796 N N . TYR A 1 96 ? 6.068 -3.703 -4.495 1.00 87.06 96 TYR A N 1
ATOM 797 C CA . TYR A 1 96 ? 5.902 -3.722 -5.940 1.00 87.06 96 TYR A CA 1
ATOM 798 C C . TYR A 1 96 ? 4.530 -4.297 -6.254 1.00 87.06 96 TYR A C 1
ATOM 800 O O . TYR A 1 96 ? 4.234 -5.431 -5.880 1.00 87.06 96 TYR A O 1
ATOM 808 N N . ILE A 1 97 ? 3.705 -3.523 -6.941 1.00 87.94 97 ILE A N 1
ATOM 809 C CA . ILE A 1 97 ? 2.352 -3.893 -7.335 1.00 87.94 97 ILE A CA 1
ATOM 810 C C . ILE A 1 97 ? 2.353 -4.020 -8.849 1.00 87.94 97 ILE A C 1
ATOM 812 O O . ILE A 1 97 ? 2.640 -3.067 -9.567 1.00 87.94 97 ILE A O 1
ATOM 816 N N . ILE A 1 98 ? 2.100 -5.234 -9.310 1.00 85.94 98 ILE A N 1
ATOM 817 C CA . ILE A 1 98 ? 2.241 -5.670 -10.693 1.00 85.94 98 ILE A CA 1
ATOM 818 C C . ILE A 1 98 ? 0.848 -6.065 -11.159 1.00 85.94 98 ILE A C 1
ATOM 820 O O . ILE A 1 98 ? 0.233 -6.947 -10.556 1.00 85.94 98 ILE A O 1
ATOM 824 N N . MET A 1 99 ? 0.331 -5.423 -12.199 1.00 78.62 99 MET A N 1
ATOM 825 C CA . MET A 1 99 ? -0.926 -5.856 -12.803 1.00 78.62 99 MET A CA 1
ATOM 826 C C . MET A 1 99 ? -0.694 -7.209 -13.492 1.00 78.62 99 MET A C 1
ATOM 828 O O . MET A 1 99 ? 0.293 -7.369 -14.209 1.00 78.62 99 MET A O 1
ATOM 832 N N . ARG A 1 100 ? -1.541 -8.211 -13.225 1.00 66.94 100 ARG A N 1
ATOM 833 C CA . ARG A 1 100 ? -1.562 -9.426 -14.049 1.00 66.94 100 ARG A CA 1
ATOM 834 C C . ARG A 1 100 ? -2.416 -9.141 -15.278 1.00 66.94 100 ARG A C 1
ATOM 836 O O . ARG A 1 100 ? -3.555 -8.715 -15.110 1.00 66.94 100 ARG A O 1
ATOM 843 N N . ASP A 1 101 ? -1.827 -9.342 -16.452 1.00 60.19 101 ASP A N 1
ATOM 844 C CA . ASP A 1 101 ? -2.535 -9.404 -17.736 1.00 60.19 101 ASP A CA 1
ATOM 845 C C . ASP A 1 101 ? -3.469 -10.627 -17.776 1.00 60.19 101 ASP A C 1
ATOM 847 O O . ASP A 1 101 ? -3.067 -11.686 -17.223 1.00 60.19 101 ASP A O 1
#